Protein AF-A0A7S2I0F0-F1 (afdb_monomer_lite)

pLDDT: mean 83.79, std 13.02, range [41.62, 97.06]

Organism: NCBI:txid156173

Secondary structure (DSSP, 8-state):
--SSSPPP-TTS-TT-GGGHHHHHHT-S-EEEEEBTTGGG-HHHHHHHHHHHHTT--EEEEEEE-SSSPBP-HHHHHHHHHTHHHHHHHHSTTHHHHHHHTT---HHHHHHHHHHHSTTS-PEEEE-SS-HHHHHHHHHHHHHHHHHHHHHHHHH--

Radius of gyration: 16.03 Å; chains: 1; bounding box: 34×39×42 Å

Foldseek 3Di:
DPPPDDDDDPVVCPPCLVCLLVVLLPDLAAEDEQAQCQLLALSSLVSLVSCVVNVRHYAAAWEDDPVGDTHDLVSLLVCLQCVVPCNCVSPPCSQVVNVVVVNNPSNVSSVVCSVPPSPRDYQYQYPVDDPVSNVVSVVVVSVVSVVSSVVSVVVVD

Structure (mmCIF, N/CA/C/O backbone):
data_AF-A0A7S2I0F0-F1
#
_entry.id   AF-A0A7S2I0F0-F1
#
loop_
_atom_site.group_PDB
_atom_site.id
_atom_site.type_symbol
_atom_site.label_atom_id
_atom_site.label_alt_id
_atom_site.label_comp_id
_atom_site.label_asym_id
_atom_site.label_entity_id
_atom_site.label_seq_id
_atom_site.pdbx_PDB_ins_code
_atom_site.Cartn_x
_atom_site.Cartn_y
_atom_site.Cartn_z
_atom_site.occupancy
_atom_site.B_iso_or_equiv
_atom_site.auth_seq_id
_atom_site.auth_comp_id
_atom_site.auth_asym_id
_atom_site.auth_atom_id
_atom_site.pdbx_PDB_model_num
ATOM 1 N N . ASN A 1 1 ? -2.841 0.047 -28.662 1.00 41.62 1 ASN A N 1
ATOM 2 C CA . ASN A 1 1 ? -2.751 0.031 -27.187 1.00 41.62 1 ASN A CA 1
ATOM 3 C C . ASN A 1 1 ? -2.143 -1.303 -26.747 1.00 41.62 1 ASN A C 1
ATOM 5 O O . ASN A 1 1 ? -2.692 -2.330 -27.111 1.00 41.62 1 ASN A O 1
ATOM 9 N N . LYS A 1 2 ? -0.949 -1.330 -26.128 1.00 42.84 2 LYS A N 1
ATOM 10 C CA . LYS A 1 2 ? -0.108 -2.555 -25.975 1.00 42.84 2 LYS A CA 1
ATOM 11 C C . LYS A 1 2 ? -0.391 -3.405 -24.718 1.00 42.84 2 LYS A C 1
ATOM 13 O O . LYS A 1 2 ? 0.382 -4.303 -24.398 1.00 42.84 2 LYS A O 1
ATOM 18 N N . LEU A 1 3 ? -1.510 -3.157 -24.051 1.00 48.84 3 LEU A N 1
ATOM 19 C CA . LEU A 1 3 ? -2.160 -4.090 -23.137 1.00 48.84 3 LEU A CA 1
ATOM 20 C C . LEU A 1 3 ? -3.504 -4.403 -23.794 1.00 48.84 3 LEU A C 1
ATOM 22 O O . LEU A 1 3 ? -4.318 -3.509 -23.979 1.00 48.84 3 LEU A O 1
ATOM 26 N N . SER A 1 4 ? -3.725 -5.637 -24.232 1.00 54.81 4 SER A N 1
ATOM 27 C CA . SER A 1 4 ? -4.985 -6.076 -24.854 1.00 54.81 4 SER A CA 1
ATOM 28 C C . SER A 1 4 ? -6.121 -6.243 -23.827 1.00 54.81 4 SER A C 1
ATOM 30 O O . SER A 1 4 ? -7.006 -7.069 -24.020 1.00 54.81 4 SER A O 1
ATOM 32 N N . ARG A 1 5 ? -6.043 -5.531 -22.696 1.00 61.19 5 ARG A N 1
ATOM 33 C CA . ARG A 1 5 ? -6.896 -5.652 -21.508 1.00 61.19 5 ARG A CA 1
ATOM 34 C C . ARG A 1 5 ? -7.162 -4.267 -20.921 1.00 61.19 5 ARG A C 1
ATOM 36 O O . ARG A 1 5 ? -6.342 -3.365 -21.098 1.00 61.19 5 ARG A O 1
ATOM 43 N N . SER A 1 6 ? -8.299 -4.109 -20.249 1.00 69.94 6 SER A N 1
ATOM 44 C CA . SER A 1 6 ? -8.681 -2.870 -19.568 1.00 69.94 6 SER A CA 1
ATOM 45 C C . SER A 1 6 ? -7.728 -2.576 -18.412 1.00 69.94 6 SER A C 1
ATOM 47 O O . SER A 1 6 ? -7.486 -3.447 -17.578 1.00 69.94 6 SER A O 1
ATOM 49 N N . VAL A 1 7 ? -7.206 -1.354 -18.361 1.00 69.44 7 VAL A N 1
ATOM 50 C CA . VAL A 1 7 ? -6.485 -0.824 -17.200 1.00 69.44 7 VAL A CA 1
ATOM 51 C C . VAL A 1 7 ? -7.457 0.082 -16.462 1.00 69.44 7 VAL A C 1
ATOM 53 O O . VAL A 1 7 ? -8.052 0.957 -17.086 1.00 69.44 7 VAL A O 1
ATOM 56 N N . PHE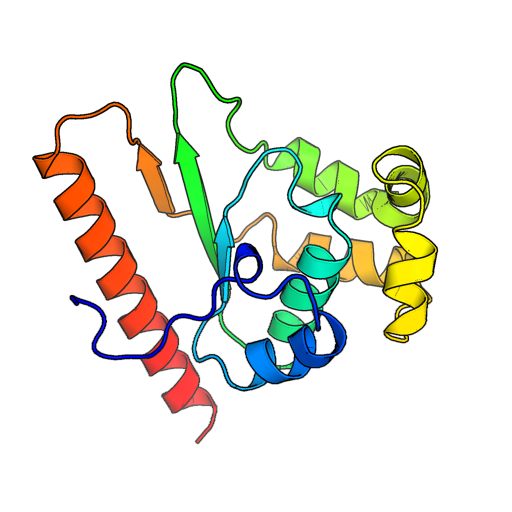 A 1 8 ? -7.629 -0.151 -15.166 1.00 67.50 8 PHE A N 1
ATOM 57 C CA . PHE A 1 8 ? -8.290 0.792 -14.274 1.00 67.50 8 PHE A CA 1
ATOM 58 C C . PHE A 1 8 ? -7.207 1.632 -13.596 1.00 67.50 8 PHE A C 1
ATOM 60 O O . PHE A 1 8 ? -6.241 1.072 -13.073 1.00 67.50 8 PHE A O 1
ATOM 67 N N . PHE A 1 9 ? -7.341 2.953 -13.657 1.00 65.62 9 PHE A N 1
ATOM 68 C CA . PHE A 1 9 ? -6.456 3.898 -12.989 1.00 65.62 9 PHE A CA 1
ATOM 69 C C . PHE A 1 9 ? -7.296 4.700 -11.994 1.00 65.62 9 PHE A C 1
ATOM 71 O O . PHE A 1 9 ? -8.262 5.349 -12.386 1.00 65.62 9 PHE A O 1
ATOM 78 N N . ASP A 1 10 ? -6.954 4.619 -10.708 1.00 61.94 10 ASP A N 1
ATOM 79 C CA . ASP A 1 10 ? -7.733 5.203 -9.604 1.00 61.94 10 ASP A CA 1
ATOM 80 C C . ASP A 1 10 ? -7.848 6.733 -9.689 1.00 61.94 10 ASP A C 1
ATOM 82 O O . ASP A 1 10 ? -8.774 7.316 -9.129 1.00 61.94 10 ASP A O 1
ATOM 86 N N . ALA A 1 11 ? -6.929 7.395 -10.399 1.00 55.72 11 ALA A N 1
ATOM 87 C CA . ALA A 1 11 ? -6.958 8.843 -10.582 1.00 55.72 11 ALA A CA 1
ATOM 88 C C . ALA A 1 11 ? -7.976 9.328 -11.632 1.00 55.72 11 ALA A C 1
ATOM 90 O O . ALA A 1 11 ? -8.264 10.523 -11.658 1.00 55.72 11 ALA A O 1
ATOM 91 N N . ASP A 1 12 ? -8.507 8.438 -12.480 1.00 46.50 12 ASP A N 1
ATOM 92 C CA . ASP A 1 12 ? -9.426 8.816 -13.563 1.00 46.50 12 ASP A CA 1
ATOM 93 C C . ASP A 1 12 ? -10.899 8.886 -13.105 1.00 46.50 12 ASP A C 1
ATOM 95 O O . ASP A 1 12 ? -11.715 9.489 -13.798 1.00 46.50 12 ASP A O 1
ATOM 99 N N . ASP A 1 13 ? -11.245 8.312 -11.943 1.00 51.28 13 ASP A N 1
ATOM 100 C CA . ASP A 1 13 ? -12.635 8.166 -11.470 1.00 51.28 13 ASP A CA 1
ATOM 101 C C . ASP A 1 13 ? -12.788 8.600 -9.995 1.00 51.28 13 ASP A C 1
ATOM 103 O O . ASP A 1 13 ? -13.183 7.843 -9.102 1.00 51.28 13 ASP A O 1
ATOM 107 N N . LEU A 1 14 ? -12.418 9.859 -9.725 1.00 52.88 14 LEU A N 1
ATOM 108 C CA . LEU A 1 14 ? -12.485 10.488 -8.395 1.00 52.88 14 LEU A CA 1
ATOM 109 C C . LEU A 1 14 ? -13.921 10.631 -7.853 1.00 52.88 14 LEU A C 1
ATOM 111 O O . LEU A 1 14 ? -14.096 10.871 -6.656 1.00 52.88 14 LEU A O 1
ATOM 115 N N . ASP A 1 15 ? -14.932 10.466 -8.709 1.00 46.03 15 ASP A N 1
ATOM 116 C CA . ASP A 1 15 ? -16.335 10.728 -8.386 1.00 46.03 15 ASP A CA 1
ATOM 117 C C . ASP A 1 15 ? -17.035 9.544 -7.696 1.00 46.03 15 ASP A C 1
ATOM 119 O O . ASP A 1 15 ? -18.003 9.754 -6.961 1.00 46.03 15 ASP A O 1
ATOM 123 N N . ASN A 1 16 ? -16.541 8.304 -7.853 1.00 60.22 16 ASN A N 1
ATOM 124 C CA . ASN A 1 16 ? -17.138 7.127 -7.208 1.00 60.22 16 ASN A CA 1
ATOM 125 C C . ASN A 1 16 ? -16.105 6.130 -6.656 1.00 60.22 16 ASN A C 1
ATOM 127 O O . ASN A 1 16 ? -16.112 4.931 -6.937 1.00 60.22 16 ASN A O 1
ATOM 131 N N . LEU A 1 17 ? -15.257 6.624 -5.752 1.00 66.62 17 LEU A N 1
ATOM 132 C CA . LEU A 1 17 ? -14.260 5.831 -5.018 1.00 66.62 17 LEU A CA 1
ATOM 133 C C . LEU A 1 17 ? -14.888 4.749 -4.103 1.00 66.62 17 LEU A C 1
ATOM 135 O O . LEU A 1 17 ? -14.168 3.965 -3.481 1.00 66.62 17 LEU A O 1
ATOM 139 N N . GLN A 1 18 ? -16.226 4.666 -4.031 1.00 70.12 18 GLN A N 1
ATOM 140 C CA . GLN A 1 18 ? -16.934 3.632 -3.275 1.00 70.12 18 GLN A CA 1
ATOM 141 C C . GLN A 1 18 ? -16.774 2.228 -3.875 1.00 70.12 18 GLN A C 1
ATOM 143 O O . GLN A 1 18 ? -16.751 1.240 -3.139 1.00 70.12 18 GLN A O 1
ATOM 148 N N . ASP A 1 19 ? -16.615 2.139 -5.197 1.00 80.31 19 ASP A N 1
ATOM 149 C CA . ASP A 1 19 ? -16.524 0.872 -5.928 1.00 80.31 19 ASP A CA 1
ATOM 150 C C . ASP A 1 19 ? -15.092 0.319 -6.029 1.00 80.31 19 ASP A C 1
ATOM 152 O O . ASP A 1 19 ? -14.880 -0.769 -6.572 1.00 80.31 19 ASP A O 1
ATOM 156 N N . ILE A 1 20 ? -14.097 1.003 -5.454 1.00 84.56 20 ILE A N 1
ATOM 157 C CA . ILE A 1 20 ? -12.687 0.584 -5.477 1.00 84.56 20 ILE A CA 1
ATOM 158 C C . ILE A 1 20 ? -12.494 -0.895 -5.098 1.00 84.56 20 ILE A C 1
ATOM 160 O O . ILE A 1 20 ? -11.854 -1.622 -5.863 1.00 84.56 20 ILE A O 1
ATOM 164 N N . PRO A 1 21 ? -13.080 -1.415 -3.997 1.00 89.31 21 PRO A N 1
ATOM 165 C CA . PRO A 1 21 ? -12.896 -2.819 -3.648 1.00 89.31 21 PRO A CA 1
ATOM 166 C C . PRO A 1 21 ? -13.417 -3.776 -4.725 1.00 89.31 21 PRO A C 1
ATOM 168 O O . PRO A 1 21 ? -12.836 -4.833 -4.961 1.00 89.31 21 PRO A O 1
ATOM 171 N N . LYS A 1 22 ? -14.508 -3.411 -5.407 1.00 88.69 22 LYS A N 1
ATOM 172 C CA . LYS A 1 22 ? -15.068 -4.199 -6.509 1.00 88.69 22 LYS A CA 1
ATOM 173 C C . LYS A 1 22 ? -14.115 -4.211 -7.705 1.00 88.69 22 LYS A C 1
ATOM 175 O O . LYS A 1 22 ? -13.906 -5.273 -8.286 1.00 88.69 22 LYS A O 1
ATOM 180 N N . HIS A 1 23 ? -13.519 -3.073 -8.057 1.00 88.19 23 HIS A N 1
ATOM 181 C CA . HIS A 1 23 ? -12.539 -2.999 -9.146 1.00 88.19 23 HIS A CA 1
ATOM 182 C C . HIS A 1 23 ? -11.286 -3.823 -8.851 1.00 88.19 23 HIS A C 1
ATOM 184 O O . HIS A 1 23 ? -10.856 -4.602 -9.703 1.00 88.19 23 HIS A O 1
ATOM 190 N N . VAL A 1 24 ? -10.755 -3.736 -7.629 1.00 91.00 24 VAL A N 1
ATOM 191 C CA . VAL A 1 24 ? -9.586 -4.526 -7.219 1.00 91.00 24 VAL A CA 1
ATOM 192 C C . VAL A 1 24 ? -9.886 -6.026 -7.257 1.00 91.00 24 VAL A C 1
ATOM 194 O O . VAL A 1 24 ? -9.112 -6.776 -7.840 1.00 91.00 24 VAL A O 1
ATOM 197 N N . ARG A 1 25 ? -11.034 -6.473 -6.729 1.00 91.25 25 ARG A N 1
ATOM 198 C CA . ARG A 1 25 ? -11.444 -7.896 -6.765 1.00 91.25 25 ARG A CA 1
ATOM 199 C C . ARG A 1 25 ? -11.554 -8.471 -8.174 1.00 91.25 25 ARG A C 1
ATOM 201 O O . ARG A 1 25 ? -11.332 -9.658 -8.367 1.00 91.25 25 ARG A O 1
ATOM 208 N N . ASN A 1 26 ? -11.940 -7.639 -9.136 1.00 88.94 26 ASN A N 1
ATOM 209 C CA . ASN A 1 26 ? -12.088 -8.038 -10.533 1.00 88.94 26 ASN A CA 1
ATOM 210 C C . ASN A 1 26 ? -10.789 -7.868 -11.339 1.00 88.94 26 ASN A C 1
ATOM 212 O O . ASN A 1 26 ? -10.781 -8.128 -12.543 1.00 88.94 26 ASN A O 1
ATOM 216 N N . SER A 1 27 ? -9.708 -7.407 -10.706 1.00 89.00 27 SER A N 1
ATOM 217 C CA . SER A 1 27 ? -8.414 -7.209 -11.352 1.00 89.00 27 SER A CA 1
ATOM 218 C C . SER A 1 27 ? -7.569 -8.472 -11.264 1.00 89.00 27 SER A C 1
ATOM 220 O O . SER A 1 27 ? -7.558 -9.163 -10.255 1.00 89.00 27 SER A O 1
ATOM 222 N N . GLU A 1 28 ? -6.804 -8.762 -12.314 1.00 88.75 28 GLU A N 1
ATOM 223 C CA . GLU A 1 28 ? -5.884 -9.907 -12.300 1.00 88.75 28 GLU A CA 1
ATOM 224 C C . GLU A 1 28 ? -4.624 -9.638 -11.465 1.00 88.75 28 GLU A C 1
ATOM 226 O O . GLU A 1 28 ? -3.959 -10.577 -11.035 1.00 88.75 28 GLU A O 1
ATOM 231 N N . VAL A 1 29 ? -4.268 -8.360 -11.304 1.00 90.31 29 VAL A N 1
ATOM 232 C CA . VAL A 1 29 ? -3.075 -7.856 -10.617 1.00 90.31 29 VAL A CA 1
ATOM 233 C C . VAL A 1 29 ? -3.358 -6.417 -10.170 1.00 90.31 29 VAL A C 1
ATOM 235 O O . VAL A 1 29 ? -3.940 -5.646 -10.933 1.00 90.31 29 VAL A O 1
ATOM 238 N N . LEU A 1 30 ? -2.878 -6.030 -8.987 1.00 92.00 30 LEU A N 1
ATOM 239 C CA . LEU A 1 30 ? -2.737 -4.637 -8.562 1.00 92.00 30 LEU A CA 1
ATOM 240 C C . LEU A 1 30 ? -1.295 -4.160 -8.808 1.00 92.00 30 LEU A C 1
ATOM 242 O O . LEU A 1 30 ? -0.343 -4.747 -8.294 1.00 92.00 30 LEU A O 1
ATOM 246 N N . VAL A 1 31 ? -1.107 -3.085 -9.575 1.00 90.88 31 VAL A N 1
ATOM 247 C CA . VAL A 1 31 ? 0.215 -2.456 -9.742 1.00 90.88 31 VAL A CA 1
ATOM 248 C C . VAL A 1 31 ? 0.343 -1.316 -8.738 1.00 90.88 31 VAL A C 1
ATOM 250 O O . VAL A 1 31 ? -0.349 -0.310 -8.851 1.00 90.88 31 VAL A O 1
ATOM 253 N N . LEU A 1 32 ? 1.234 -1.469 -7.760 1.00 90.62 32 LEU A N 1
ATOM 254 C CA . LEU A 1 32 ? 1.452 -0.486 -6.707 1.00 90.62 32 LEU A CA 1
ATOM 255 C C . LEU A 1 32 ? 2.618 0.431 -7.073 1.00 90.62 32 LEU A C 1
ATOM 257 O O . LEU A 1 32 ? 3.782 0.027 -7.008 1.00 90.62 32 LEU A O 1
ATOM 261 N N . LEU A 1 33 ? 2.308 1.684 -7.405 1.00 88.81 33 LEU A N 1
ATOM 262 C CA . LEU A 1 33 ? 3.322 2.723 -7.550 1.00 88.81 33 LEU A CA 1
ATOM 263 C C . LEU A 1 33 ? 3.848 3.111 -6.164 1.00 88.81 33 LEU A C 1
ATOM 265 O O . LEU A 1 33 ? 3.211 3.840 -5.402 1.00 88.81 33 LEU A O 1
ATOM 269 N N . GLN A 1 34 ? 5.033 2.609 -5.843 1.00 88.38 34 GLN A N 1
ATOM 270 C CA . GLN A 1 34 ? 5.746 2.893 -4.610 1.00 88.38 34 GLN A CA 1
ATOM 271 C C . GLN A 1 34 ? 6.329 4.300 -4.705 1.00 88.38 34 GLN A C 1
ATOM 273 O O . GLN A 1 34 ? 7.443 4.519 -5.176 1.00 88.38 34 GLN A O 1
ATOM 278 N N . THR A 1 35 ? 5.516 5.268 -4.297 1.00 87.25 35 THR A N 1
ATOM 279 C CA . THR A 1 35 ? 5.890 6.671 -4.112 1.00 87.25 35 THR A CA 1
ATOM 280 C C . THR A 1 35 ? 5.994 6.970 -2.622 1.00 87.25 35 THR A C 1
ATOM 282 O O . THR A 1 35 ? 5.396 6.267 -1.806 1.00 87.25 35 THR A O 1
ATOM 285 N N . LYS A 1 36 ? 6.723 8.028 -2.253 1.00 85.06 36 LYS A N 1
ATOM 286 C CA . LYS A 1 36 ? 6.992 8.393 -0.852 1.00 85.06 36 LYS A CA 1
ATOM 287 C C . LYS A 1 36 ? 5.750 8.375 0.057 1.00 85.06 36 LYS A C 1
ATOM 289 O O . LYS A 1 36 ? 5.831 7.901 1.182 1.00 85.06 36 LYS A O 1
ATOM 294 N N . ASN A 1 37 ? 4.603 8.846 -0.437 1.00 89.00 37 ASN A N 1
ATOM 295 C CA . ASN A 1 37 ? 3.399 9.056 0.376 1.00 89.00 37 ASN A CA 1
ATOM 296 C C . ASN A 1 37 ? 2.269 8.058 0.072 1.00 89.00 37 ASN A C 1
ATOM 298 O O . ASN A 1 37 ? 1.119 8.307 0.422 1.00 89.00 37 ASN A O 1
ATOM 302 N N . ILE A 1 38 ? 2.551 6.934 -0.595 1.00 90.44 38 ILE A N 1
ATOM 303 C CA . ILE A 1 38 ? 1.497 6.010 -1.045 1.00 90.44 38 ILE A CA 1
ATOM 304 C C . ILE A 1 38 ? 0.579 5.535 0.097 1.00 90.44 38 ILE A C 1
ATOM 306 O O . ILE A 1 38 ? -0.633 5.445 -0.081 1.00 90.44 38 ILE A O 1
ATOM 310 N N . PHE A 1 39 ? 1.131 5.310 1.292 1.00 94.00 39 PHE A N 1
ATOM 311 C CA . PHE A 1 39 ? 0.374 4.822 2.449 1.00 94.00 39 PHE A CA 1
ATOM 312 C C . PHE A 1 39 ? -0.373 5.903 3.227 1.00 94.00 39 PHE A C 1
ATOM 314 O O . PHE A 1 39 ? -1.152 5.567 4.111 1.00 94.00 39 PHE A O 1
ATOM 321 N N . THR A 1 40 ? -0.187 7.185 2.907 1.00 93.75 40 THR A N 1
ATOM 322 C CA . THR A 1 40 ? -0.986 8.250 3.530 1.00 93.75 40 THR A CA 1
ATOM 323 C C . THR A 1 40 ? -2.360 8.371 2.862 1.00 93.75 40 THR A C 1
ATOM 325 O O . THR A 1 40 ? -3.292 8.922 3.441 1.00 93.75 40 THR A O 1
ATOM 328 N N . ARG A 1 41 ? -2.524 7.828 1.644 1.00 92.06 41 ARG A N 1
ATOM 329 C CA . ARG A 1 41 ? -3.783 7.868 0.891 1.00 92.06 41 ARG A CA 1
ATOM 330 C C . ARG A 1 41 ? -4.730 6.755 1.375 1.00 92.06 41 ARG A C 1
ATOM 332 O O . ARG A 1 41 ? -4.426 5.578 1.170 1.00 92.06 41 ARG A O 1
ATOM 339 N N . PRO A 1 42 ? -5.914 7.078 1.935 1.00 92.50 42 PRO A N 1
ATOM 340 C CA . PRO A 1 42 ? -6.833 6.071 2.479 1.00 92.50 42 PRO A CA 1
ATOM 341 C C . PRO A 1 42 ? -7.350 5.094 1.416 1.00 92.50 42 PRO A C 1
ATOM 343 O O . PRO A 1 42 ? -7.497 3.905 1.689 1.00 92.50 42 PRO A O 1
ATOM 346 N N . TYR A 1 43 ? -7.576 5.561 0.188 1.00 91.19 43 TYR A N 1
ATOM 347 C CA . TYR A 1 43 ? -8.018 4.688 -0.900 1.00 91.19 43 TYR A CA 1
ATOM 348 C C . TYR A 1 43 ? -6.925 3.715 -1.352 1.00 91.19 43 TYR A C 1
ATOM 350 O O . TYR A 1 43 ? -7.228 2.547 -1.561 1.00 91.19 43 TYR A O 1
ATOM 358 N N . CYS A 1 44 ? -5.652 4.120 -1.360 1.00 92.19 44 CYS A N 1
ATOM 359 C CA . CYS A 1 44 ? -4.555 3.188 -1.636 1.00 92.19 44 CYS A CA 1
ATOM 360 C C . CYS A 1 44 ? -4.439 2.114 -0.549 1.00 92.19 44 CYS A C 1
ATOM 362 O O . CYS A 1 44 ? -4.251 0.939 -0.852 1.00 92.19 44 CYS A O 1
ATOM 364 N N . LEU A 1 45 ? -4.612 2.479 0.727 1.00 94.38 45 LEU A N 1
ATOM 365 C CA . LEU A 1 45 ? -4.674 1.496 1.816 1.00 94.38 45 LEU A CA 1
ATOM 366 C C . LEU A 1 45 ? -5.831 0.501 1.615 1.00 94.38 45 LEU A C 1
ATOM 368 O O . LEU A 1 45 ? -5.652 -0.699 1.826 1.00 94.38 45 LEU A O 1
ATOM 372 N N . LEU A 1 46 ? -6.999 0.987 1.179 1.00 93.88 46 LEU A N 1
ATOM 373 C CA . LEU A 1 46 ? -8.166 0.162 0.863 1.00 93.88 46 LEU A CA 1
ATOM 374 C C . LEU A 1 46 ? -7.903 -0.790 -0.315 1.00 93.88 46 LEU A C 1
ATOM 376 O O . LEU A 1 46 ? -8.251 -1.968 -0.226 1.00 93.88 46 LEU A O 1
ATOM 380 N N . GLU A 1 47 ? -7.276 -0.312 -1.390 1.00 93.31 47 GLU A N 1
ATOM 381 C CA . GLU A 1 47 ? -6.914 -1.120 -2.562 1.00 93.31 47 GLU A CA 1
ATOM 382 C C . GLU A 1 47 ? -5.968 -2.251 -2.185 1.00 93.31 47 GLU A C 1
ATOM 384 O O . GLU A 1 47 ? -6.227 -3.416 -2.482 1.00 93.31 47 GLU A O 1
ATOM 389 N N . ILE A 1 48 ? -4.900 -1.911 -1.467 1.00 95.00 48 ILE A N 1
ATOM 390 C CA . ILE A 1 48 ? -3.878 -2.861 -1.040 1.00 95.00 48 ILE A CA 1
ATOM 391 C C . ILE A 1 48 ? -4.483 -3.892 -0.089 1.00 95.00 48 ILE A C 1
ATOM 393 O O . ILE A 1 48 ? -4.279 -5.091 -0.275 1.00 95.00 48 ILE A O 1
ATOM 397 N N . LYS A 1 49 ? -5.277 -3.454 0.898 1.00 95.50 49 LYS A N 1
ATOM 398 C CA . LYS A 1 49 ? -5.991 -4.369 1.796 1.00 95.50 49 LYS A CA 1
ATOM 399 C C . LYS A 1 49 ? -6.892 -5.315 1.007 1.00 95.50 49 LYS A C 1
ATOM 401 O O . LYS A 1 49 ? -6.871 -6.513 1.264 1.00 95.50 49 LYS A O 1
ATOM 406 N N . THR A 1 50 ? -7.656 -4.788 0.049 1.00 94.94 50 THR A N 1
ATOM 407 C CA . THR A 1 50 ? -8.562 -5.591 -0.781 1.00 94.94 50 THR A CA 1
ATOM 408 C C . THR A 1 50 ? -7.788 -6.606 -1.614 1.00 94.94 50 THR A C 1
ATOM 410 O O . THR A 1 50 ? -8.191 -7.762 -1.681 1.00 94.94 50 THR A O 1
ATOM 413 N N . ALA A 1 51 ? -6.661 -6.211 -2.206 1.00 94.44 51 ALA A N 1
ATOM 414 C CA . ALA A 1 51 ? -5.818 -7.123 -2.963 1.00 94.44 51 ALA A CA 1
ATOM 415 C C . ALA A 1 51 ? -5.289 -8.262 -2.080 1.00 94.44 51 ALA A C 1
ATOM 417 O O . ALA A 1 51 ? -5.392 -9.421 -2.467 1.00 94.44 51 ALA A O 1
ATOM 418 N N . ILE A 1 52 ? -4.821 -7.953 -0.865 1.00 94.31 52 ILE A N 1
ATOM 419 C CA . ILE A 1 52 ? -4.372 -8.969 0.098 1.00 94.31 52 ILE A CA 1
ATOM 420 C C . ILE A 1 52 ? -5.532 -9.882 0.526 1.00 94.31 52 ILE A C 1
ATOM 422 O O . ILE A 1 52 ? -5.360 -11.092 0.591 1.00 94.31 52 ILE A O 1
ATOM 426 N N . ASP A 1 53 ? -6.708 -9.326 0.832 1.00 94.06 53 ASP A N 1
ATOM 427 C CA . ASP A 1 53 ? -7.882 -10.094 1.283 1.00 94.06 53 ASP A CA 1
ATOM 428 C C . ASP A 1 53 ? -8.419 -11.066 0.221 1.00 94.06 53 ASP A C 1
ATOM 430 O O . ASP A 1 53 ? -9.075 -12.045 0.568 1.00 94.06 53 ASP A O 1
ATOM 434 N N . HIS A 1 54 ? -8.183 -10.770 -1.057 1.00 93.88 54 HIS A N 1
ATOM 435 C CA . HIS A 1 54 ? -8.702 -11.525 -2.198 1.00 93.88 54 HIS A CA 1
ATOM 436 C C . HIS A 1 54 ? -7.601 -12.207 -3.020 1.00 93.88 54 HIS A C 1
ATOM 438 O O . HIS A 1 54 ? -7.845 -12.602 -4.159 1.00 93.88 54 HIS A O 1
ATOM 444 N N . ASP A 1 55 ? -6.394 -12.331 -2.462 1.00 92.69 55 ASP A N 1
ATOM 445 C CA . ASP A 1 55 ? -5.239 -12.973 -3.098 1.00 92.69 55 ASP A CA 1
ATOM 446 C C . ASP A 1 55 ? -4.882 -12.406 -4.487 1.00 92.69 55 ASP A C 1
ATOM 448 O O . ASP A 1 55 ? -4.308 -13.101 -5.336 1.00 92.69 55 ASP A O 1
ATOM 452 N N . ILE A 1 56 ? -5.195 -11.128 -4.725 1.00 93.31 56 ILE A N 1
ATOM 453 C CA . ILE A 1 56 ? -4.836 -10.423 -5.954 1.00 93.31 56 ILE A CA 1
ATOM 454 C C . ILE A 1 56 ? -3.336 -10.101 -5.898 1.00 93.31 56 ILE A C 1
ATOM 456 O O . ILE A 1 56 ? -2.892 -9.412 -4.974 1.00 93.31 56 ILE A O 1
ATOM 460 N N . PRO A 1 57 ? -2.527 -10.564 -6.869 1.00 91.88 57 PRO A N 1
ATOM 461 C CA . PRO A 1 57 ? -1.096 -10.295 -6.893 1.00 91.88 57 PRO A CA 1
ATOM 462 C C . PRO A 1 57 ? -0.803 -8.797 -6.913 1.00 91.88 57 PRO A C 1
ATOM 464 O O . PRO A 1 57 ? -1.353 -8.065 -7.736 1.00 91.88 57 PRO A O 1
ATOM 467 N N . ILE A 1 58 ? 0.119 -8.357 -6.058 1.00 93.25 58 ILE A N 1
ATOM 468 C CA . ILE A 1 58 ? 0.589 -6.972 -6.022 1.00 93.25 58 ILE A CA 1
ATOM 469 C C . ILE A 1 58 ? 1.978 -6.907 -6.661 1.00 93.25 58 ILE A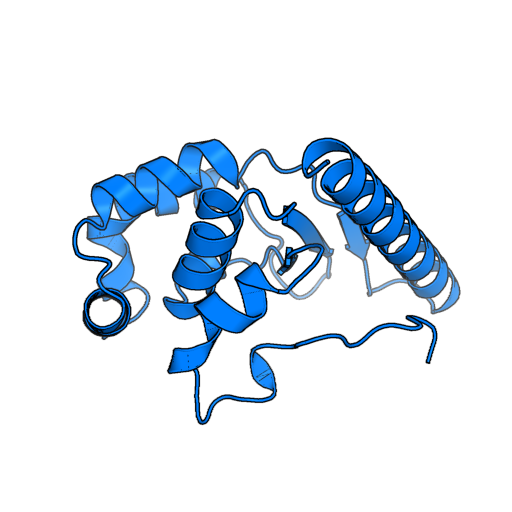 C 1
ATOM 471 O O . ILE A 1 58 ? 2.902 -7.599 -6.234 1.00 93.25 58 ILE A O 1
ATOM 475 N N . ILE A 1 59 ? 2.135 -6.071 -7.687 1.00 91.06 59 ILE A N 1
ATOM 476 C CA . ILE A 1 59 ? 3.432 -5.775 -8.308 1.00 91.06 59 ILE A CA 1
ATOM 477 C C . ILE A 1 59 ? 3.874 -4.388 -7.852 1.00 91.06 59 ILE A C 1
ATOM 479 O O . ILE A 1 59 ? 3.261 -3.390 -8.224 1.00 91.06 59 ILE A O 1
ATOM 483 N N . GLY A 1 60 ? 4.951 -4.329 -7.070 1.00 91.38 60 GLY A N 1
ATOM 484 C CA . GLY A 1 60 ? 5.588 -3.076 -6.678 1.00 91.38 60 GLY A CA 1
ATOM 485 C C . GLY A 1 60 ? 6.358 -2.462 -7.844 1.00 91.38 60 GLY A C 1
ATOM 486 O O . GLY A 1 60 ? 7.125 -3.147 -8.527 1.00 91.38 60 GLY A O 1
ATOM 487 N N . VAL A 1 61 ? 6.163 -1.167 -8.072 1.00 88.56 61 VAL A N 1
ATOM 488 C CA . VAL A 1 61 ? 6.904 -0.387 -9.064 1.00 88.56 61 VAL A CA 1
ATOM 489 C C . VAL A 1 61 ? 7.454 0.860 -8.390 1.00 88.56 61 VAL A C 1
ATOM 491 O O . VAL A 1 61 ? 6.696 1.722 -7.951 1.00 88.56 61 VAL A O 1
ATOM 494 N N . GLN A 1 62 ? 8.777 0.967 -8.335 1.00 87.44 62 GLN A N 1
ATOM 495 C CA . GLN A 1 62 ? 9.471 2.140 -7.823 1.00 87.44 62 GLN A CA 1
ATOM 496 C C . GLN A 1 62 ? 9.822 3.063 -8.989 1.00 87.44 62 GLN A C 1
ATOM 498 O O . GLN A 1 62 ? 10.520 2.658 -9.920 1.00 87.44 62 GLN A O 1
ATOM 503 N N . LEU A 1 63 ? 9.357 4.308 -8.925 1.00 79.88 63 LEU A N 1
ATOM 504 C CA . LEU A 1 63 ? 9.761 5.347 -9.867 1.00 79.88 63 LEU A CA 1
ATOM 505 C C . LEU A 1 63 ? 11.068 5.979 -9.382 1.00 79.88 63 LEU A C 1
ATOM 507 O O . LEU A 1 63 ? 11.168 6.382 -8.223 1.00 79.88 63 LEU A O 1
ATOM 511 N N . ILE A 1 64 ? 12.062 6.049 -10.263 1.00 79.12 64 ILE A N 1
ATOM 512 C CA . ILE A 1 64 ? 13.359 6.670 -9.997 1.00 79.12 64 ILE A CA 1
ATOM 513 C C . ILE A 1 64 ? 13.479 7.915 -10.867 1.00 79.12 64 ILE A C 1
ATOM 515 O O . ILE A 1 64 ? 13.282 7.860 -12.082 1.00 79.12 64 ILE A O 1
ATOM 519 N N . SER A 1 65 ? 13.789 9.034 -10.223 1.00 75.88 65 SER A N 1
ATOM 520 C CA . SER A 1 65 ? 14.096 10.302 -10.870 1.00 75.88 65 SER A CA 1
ATOM 521 C C . SER A 1 65 ? 15.088 11.096 -10.040 1.00 75.88 65 SER A C 1
ATOM 523 O O . SER A 1 65 ? 15.155 10.931 -8.824 1.00 75.88 65 SER A O 1
ATOM 525 N N . ALA A 1 66 ? 15.845 11.964 -10.710 1.00 73.75 66 ALA A N 1
ATOM 526 C CA . ALA A 1 66 ? 16.737 12.912 -10.057 1.00 73.75 66 ALA A CA 1
ATOM 527 C C . ALA A 1 66 ? 15.977 13.918 -9.169 1.00 73.75 66 ALA A C 1
ATOM 529 O O . ALA A 1 66 ? 16.516 14.363 -8.159 1.00 73.75 66 ALA A O 1
ATOM 530 N N . ASP A 1 67 ? 14.723 14.232 -9.514 1.00 77.19 67 ASP A N 1
ATOM 531 C CA . ASP A 1 67 ? 13.955 15.327 -8.905 1.00 77.19 67 ASP A CA 1
ATOM 532 C C . ASP A 1 67 ? 12.899 14.855 -7.892 1.00 77.19 67 ASP A C 1
ATOM 534 O O . ASP A 1 67 ? 12.304 15.667 -7.183 1.00 77.19 67 ASP A O 1
ATOM 538 N N . VAL A 1 68 ? 12.632 13.546 -7.820 1.00 71.31 68 VAL A N 1
ATOM 539 C CA . VAL A 1 68 ? 11.595 12.979 -6.946 1.00 71.31 68 VAL A CA 1
ATOM 540 C C . VAL A 1 68 ? 12.234 11.992 -5.973 1.00 71.31 68 VAL A C 1
ATOM 542 O O . VAL A 1 68 ? 12.850 11.024 -6.420 1.00 71.31 68 VAL A O 1
ATOM 545 N N . PRO A 1 69 ? 12.069 12.182 -4.648 1.00 78.75 69 PRO A N 1
ATOM 546 C CA . PRO A 1 69 ? 12.571 11.235 -3.665 1.00 78.75 69 PRO A CA 1
ATOM 547 C C . PRO A 1 69 ? 12.031 9.830 -3.931 1.00 78.75 69 PRO A C 1
ATOM 549 O O . PRO A 1 69 ? 10.816 9.625 -4.026 1.00 78.75 69 PRO A O 1
ATOM 552 N N . ALA A 1 70 ? 12.945 8.867 -4.032 1.00 81.31 70 ALA A N 1
ATOM 553 C CA . ALA A 1 70 ? 12.592 7.468 -4.189 1.00 81.31 70 ALA A CA 1
ATOM 554 C C . ALA A 1 70 ? 11.804 6.966 -2.969 1.00 81.31 70 ALA A C 1
ATOM 556 O O . ALA A 1 70 ? 11.933 7.481 -1.858 1.00 81.31 70 ALA A O 1
ATOM 557 N N . TYR A 1 71 ? 10.995 5.931 -3.182 1.00 87.25 71 TYR A N 1
ATOM 558 C CA . TYR A 1 71 ? 10.358 5.210 -2.086 1.00 87.25 71 TYR A CA 1
ATOM 559 C C . TYR A 1 71 ? 11.391 4.618 -1.131 1.00 87.25 71 TYR A C 1
ATOM 561 O O . TYR A 1 71 ? 12.327 3.947 -1.571 1.00 87.25 71 TYR A O 1
ATOM 569 N N . ASP A 1 72 ? 11.180 4.849 0.158 1.00 89.62 72 ASP A N 1
ATOM 570 C CA . ASP A 1 72 ? 12.007 4.328 1.235 1.00 89.62 72 ASP A CA 1
ATOM 571 C C . ASP A 1 72 ? 11.255 3.190 1.934 1.00 89.62 72 ASP A C 1
ATOM 573 O O . ASP A 1 72 ? 10.176 3.383 2.499 1.00 89.62 72 ASP A O 1
ATOM 577 N N . PHE A 1 73 ? 11.827 1.989 1.851 1.00 89.00 73 PHE A N 1
ATOM 578 C CA . PHE A 1 73 ? 11.237 0.762 2.378 1.00 89.00 73 PHE A CA 1
ATOM 579 C C . PHE A 1 73 ? 11.176 0.742 3.907 1.00 89.00 73 PHE A C 1
ATOM 581 O O . PHE A 1 73 ? 10.208 0.227 4.467 1.00 89.00 73 PHE A O 1
ATOM 588 N N . GLU A 1 74 ? 12.170 1.312 4.585 1.00 91.00 74 GLU A N 1
ATOM 589 C CA . GLU A 1 74 ? 12.218 1.338 6.047 1.00 91.00 74 GLU A CA 1
ATOM 590 C C . GLU A 1 74 ? 11.254 2.394 6.585 1.00 91.00 74 GLU A C 1
ATOM 592 O O . GLU A 1 74 ? 10.436 2.098 7.456 1.00 91.00 74 GLU A O 1
ATOM 597 N N . GLN A 1 75 ? 11.227 3.582 5.971 1.00 91.75 75 GLN A N 1
ATOM 598 C CA . GLN A 1 75 ? 10.219 4.598 6.287 1.00 91.75 75 GLN A CA 1
ATOM 599 C C . GLN A 1 75 ? 8.796 4.069 6.063 1.00 91.75 75 GLN A C 1
ATOM 601 O O . GLN A 1 75 ? 7.908 4.304 6.882 1.00 91.75 75 GLN A O 1
ATOM 606 N N . ALA A 1 76 ? 8.571 3.326 4.977 1.00 93.00 76 ALA A N 1
ATOM 607 C CA . ALA A 1 76 ? 7.308 2.651 4.711 1.00 93.00 76 ALA A CA 1
ATOM 608 C C . ALA A 1 76 ? 6.933 1.637 5.806 1.00 93.00 76 ALA A C 1
ATOM 610 O O . ALA A 1 76 ? 5.789 1.632 6.269 1.00 93.00 76 ALA A O 1
ATOM 611 N N . LYS A 1 77 ? 7.881 0.788 6.226 1.00 92.56 77 LYS A N 1
ATOM 612 C CA . LYS A 1 77 ? 7.685 -0.192 7.307 1.00 92.56 77 LYS A CA 1
ATOM 613 C C . LYS A 1 77 ? 7.298 0.489 8.611 1.00 92.56 77 LYS A C 1
ATOM 615 O O . LYS A 1 77 ? 6.328 0.060 9.240 1.00 92.56 77 LYS A O 1
ATOM 620 N N . ASP A 1 78 ? 8.018 1.541 8.987 1.00 94.56 78 ASP A N 1
ATOM 621 C CA . ASP A 1 78 ? 7.763 2.298 10.210 1.00 94.56 78 ASP A CA 1
ATOM 622 C C . ASP A 1 78 ? 6.420 3.026 10.178 1.00 94.56 78 ASP A C 1
ATOM 624 O O . ASP A 1 78 ? 5.664 2.961 11.153 1.00 94.56 78 ASP A O 1
ATOM 628 N N . PHE A 1 79 ? 6.081 3.649 9.046 1.00 95.56 79 PHE A N 1
ATOM 629 C CA . PHE A 1 79 ? 4.785 4.298 8.865 1.00 95.56 79 PHE A CA 1
ATOM 630 C C . PHE A 1 79 ? 3.637 3.295 9.027 1.00 95.56 79 PHE A C 1
ATOM 632 O O . PHE A 1 79 ? 2.706 3.540 9.787 1.00 95.56 79 PHE A O 1
ATOM 639 N N . LEU A 1 80 ? 3.714 2.127 8.378 1.00 96.12 80 LEU A 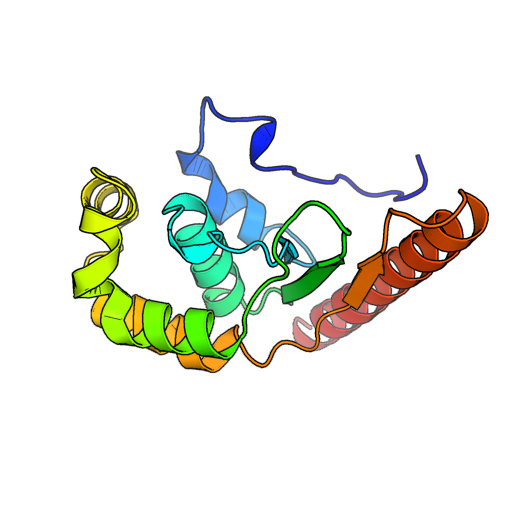N 1
ATOM 640 C CA . LEU A 1 80 ? 2.680 1.090 8.486 1.00 96.12 80 LEU A CA 1
ATOM 641 C C . LEU A 1 80 ? 2.583 0.483 9.894 1.00 96.12 80 LEU A C 1
ATOM 643 O O . LEU A 1 80 ? 1.484 0.162 10.342 1.00 96.12 80 LEU A O 1
ATOM 647 N N . ARG A 1 81 ? 3.705 0.356 10.614 1.00 96.19 81 ARG A N 1
ATOM 648 C CA . ARG A 1 81 ? 3.736 -0.129 12.006 1.00 96.19 81 ARG A CA 1
ATOM 649 C C . ARG A 1 81 ? 3.025 0.817 12.980 1.00 96.19 81 ARG A C 1
ATOM 651 O O . ARG A 1 81 ? 2.548 0.365 14.015 1.00 96.19 81 ARG A O 1
ATOM 658 N N . THR A 1 82 ? 2.974 2.105 12.651 1.00 96.62 82 THR A N 1
ATOM 659 C CA . THR A 1 82 ? 2.388 3.177 13.476 1.00 96.62 82 THR A CA 1
ATOM 660 C C . THR A 1 82 ? 1.245 3.893 12.745 1.00 96.62 82 THR A C 1
ATOM 662 O O . THR A 1 82 ? 0.983 5.078 12.956 1.00 96.62 82 THR A O 1
ATOM 665 N N . LEU A 1 83 ? 0.558 3.172 11.851 1.00 97.06 83 LEU A N 1
ATOM 666 C CA . LEU A 1 83 ? -0.459 3.731 10.959 1.00 97.06 83 LEU A CA 1
ATOM 667 C C . LEU A 1 83 ? -1.604 4.405 11.726 1.00 97.06 83 LEU A C 1
ATOM 669 O O . LEU A 1 83 ? -2.089 5.455 11.314 1.00 97.06 83 LEU A O 1
ATOM 673 N N . ASP A 1 84 ? -2.031 3.807 12.835 1.00 97.00 84 ASP A N 1
ATOM 674 C CA . ASP A 1 84 ? -3.097 4.304 13.705 1.00 97.00 84 ASP A CA 1
ATOM 675 C C . ASP A 1 84 ? -2.770 5.653 14.357 1.00 97.00 84 ASP A C 1
ATOM 677 O O . ASP A 1 84 ? -3.679 6.437 14.625 1.00 97.00 84 ASP A O 1
ATOM 681 N N . GLU A 1 85 ? -1.486 5.947 14.549 1.00 96.44 85 GLU A N 1
ATOM 682 C CA . GLU A 1 85 ? -1.004 7.202 15.127 1.00 96.44 85 GLU A CA 1
ATOM 683 C C . GLU A 1 85 ? -0.729 8.258 14.045 1.00 96.44 85 GLU A C 1
ATOM 685 O O . GLU A 1 85 ? -1.026 9.440 14.229 1.00 96.44 85 GLU A O 1
ATOM 690 N N . GLN A 1 86 ? -0.171 7.846 12.901 1.00 96.38 86 GLN A N 1
ATOM 691 C CA . GLN A 1 86 ? 0.343 8.777 11.893 1.00 96.38 86 GLN A CA 1
ATOM 692 C C . GLN A 1 86 ? -0.656 9.143 10.791 1.00 96.38 86 GLN A C 1
ATOM 694 O O . GLN A 1 86 ? -0.532 10.218 10.200 1.00 96.38 86 GLN A O 1
ATOM 699 N N . LEU A 1 87 ? -1.636 8.288 10.481 1.00 96.50 87 LEU A N 1
ATOM 700 C CA . LEU A 1 87 ? -2.462 8.455 9.281 1.00 96.50 87 LEU A CA 1
ATOM 701 C C . LEU A 1 87 ? -3.279 9.753 9.286 1.00 96.50 87 LEU A C 1
ATOM 703 O O . LEU A 1 87 ? -3.284 10.471 8.290 1.00 96.50 87 LEU A O 1
ATOM 707 N N . GLU A 1 88 ? -3.942 10.076 10.397 1.00 96.38 88 GLU A N 1
ATOM 708 C CA . GLU A 1 88 ? -4.773 11.286 10.493 1.00 96.38 88 GLU A CA 1
ATOM 709 C C . GLU A 1 88 ? -3.926 12.568 10.487 1.00 96.38 88 GLU A C 1
ATOM 711 O O . GLU A 1 88 ? -4.348 13.591 9.952 1.00 96.38 88 GLU A O 1
ATOM 716 N N . VAL A 1 89 ? -2.705 12.500 11.031 1.00 96.31 89 VAL A N 1
ATOM 717 C CA . VAL A 1 89 ? -1.735 13.604 10.997 1.00 96.31 89 VAL A CA 1
ATOM 718 C C . VAL A 1 89 ? -1.232 13.828 9.570 1.00 96.31 89 VAL A C 1
ATOM 720 O O . VAL A 1 89 ? -1.153 14.965 9.110 1.00 96.31 89 VAL A O 1
ATOM 723 N N . ALA A 1 90 ? -0.913 12.747 8.854 1.00 94.44 90 ALA A N 1
ATOM 724 C CA . ALA A 1 90 ? -0.414 12.805 7.485 1.00 94.44 90 ALA A CA 1
ATOM 725 C C . ALA A 1 90 ? -1.508 13.169 6.469 1.00 94.44 90 ALA A C 1
ATOM 727 O O . ALA A 1 90 ? -1.225 13.767 5.431 1.00 94.44 90 ALA A O 1
ATOM 728 N N . THR A 1 91 ? -2.757 12.773 6.714 1.00 94.75 91 THR A N 1
ATOM 729 C CA . THR A 1 91 ? -3.895 13.035 5.828 1.00 94.75 91 THR A CA 1
ATOM 730 C C . THR A 1 91 ? -5.177 13.182 6.657 1.00 94.75 91 THR A C 1
ATOM 732 O O . THR A 1 91 ? -5.848 12.189 6.951 1.00 94.75 91 THR A O 1
ATOM 735 N N . PRO A 1 92 ? -5.555 14.423 7.020 1.00 96.19 92 PRO A N 1
ATOM 736 C CA . PRO A 1 92 ? -6.787 14.687 7.758 1.00 96.19 92 PRO A CA 1
ATOM 737 C C . PRO A 1 92 ? -8.024 14.135 7.038 1.00 96.19 92 PRO A C 1
ATOM 739 O O . PRO A 1 92 ? -8.192 14.313 5.831 1.00 96.19 92 PRO A O 1
ATOM 742 N N . GLY A 1 93 ? -8.902 13.453 7.772 1.00 93.19 93 GLY A N 1
ATOM 743 C CA . GLY A 1 93 ? -10.092 12.790 7.238 1.00 93.19 93 GLY A CA 1
ATOM 744 C C . GLY A 1 93 ? -9.849 11.387 6.669 1.00 93.19 93 GLY A C 1
ATOM 745 O O . GLY A 1 93 ? -10.814 10.713 6.282 1.00 93.19 93 GLY A O 1
ATOM 746 N N . ALA A 1 94 ? -8.605 10.896 6.638 1.00 93.50 94 ALA A N 1
ATOM 747 C CA . ALA A 1 94 ? -8.299 9.546 6.167 1.00 93.50 94 ALA A CA 1
ATOM 748 C C . ALA A 1 94 ? -8.955 8.468 7.040 1.00 93.50 94 ALA A C 1
ATOM 750 O O . ALA A 1 94 ? -9.542 7.523 6.505 1.00 93.50 94 ALA A O 1
ATOM 751 N N . THR A 1 95 ? -8.962 8.640 8.365 1.00 94.44 95 THR A N 1
ATOM 752 C CA . THR A 1 95 ? -9.605 7.688 9.285 1.00 94.44 95 THR A CA 1
ATOM 753 C C . THR A 1 95 ? -11.107 7.602 9.036 1.00 94.44 95 THR A C 1
ATOM 755 O O . THR A 1 95 ? -11.679 6.513 9.006 1.00 94.44 95 THR A O 1
ATOM 758 N N . LEU A 1 96 ? -11.766 8.747 8.828 1.00 93.50 96 LEU A N 1
ATOM 759 C CA . LEU A 1 96 ? -13.193 8.784 8.509 1.00 93.50 96 LEU A CA 1
ATOM 760 C C . LEU A 1 96 ? -13.478 8.102 7.165 1.00 93.50 96 LEU A C 1
ATOM 762 O O . LEU A 1 96 ? -14.457 7.368 7.044 1.00 93.50 96 LEU A O 1
ATOM 766 N N . THR A 1 97 ? -12.615 8.319 6.173 1.00 91.75 97 THR A N 1
ATOM 767 C CA . THR A 1 97 ? -12.718 7.687 4.852 1.00 91.75 97 THR A CA 1
ATOM 768 C C . THR A 1 97 ? -12.627 6.166 4.965 1.00 91.75 97 THR A C 1
ATOM 770 O O . THR A 1 97 ? -13.507 5.466 4.476 1.00 91.75 97 THR A O 1
ATOM 773 N N . LEU A 1 98 ? -11.637 5.643 5.692 1.00 92.94 98 LEU A N 1
ATOM 774 C CA . LEU A 1 98 ? -11.489 4.204 5.930 1.00 92.94 98 LEU A CA 1
ATOM 775 C C . LEU A 1 98 ? -12.674 3.610 6.709 1.00 92.94 98 LEU A C 1
ATOM 777 O O . LEU A 1 98 ? -13.171 2.538 6.356 1.00 92.94 98 LEU A O 1
ATOM 781 N N . LYS A 1 99 ? -13.202 4.332 7.705 1.00 93.81 99 LYS A N 1
ATOM 782 C CA . LYS A 1 99 ? -14.387 3.902 8.466 1.00 93.81 99 LYS A CA 1
ATOM 783 C C . LYS A 1 99 ? -15.630 3.737 7.591 1.00 93.81 99 LYS A C 1
ATOM 785 O O . LYS A 1 99 ? -16.368 2.778 7.798 1.00 93.81 99 LYS A O 1
ATOM 790 N N . LYS A 1 100 ? -15.841 4.600 6.586 1.00 91.81 100 LYS A N 1
ATOM 791 C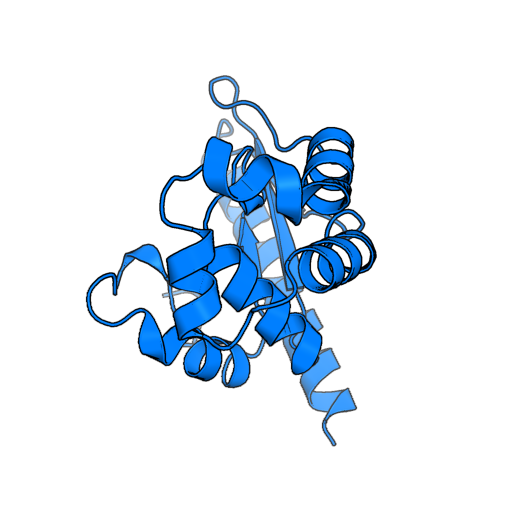 CA . LYS A 1 100 ? -16.938 4.442 5.602 1.00 91.81 100 LYS A CA 1
ATOM 792 C C . LYS A 1 100 ? -16.847 3.119 4.829 1.00 91.81 100 LYS A C 1
ATOM 794 O O . LYS A 1 100 ? -17.865 2.605 4.385 1.00 91.81 100 LYS A O 1
ATOM 799 N N . HIS A 1 101 ? -15.648 2.545 4.738 1.00 90.12 101 HIS A N 1
ATOM 800 C CA . HIS A 1 101 ? -15.366 1.254 4.113 1.00 90.12 101 HIS A CA 1
ATOM 801 C C . HIS A 1 101 ? -15.239 0.094 5.113 1.00 90.12 101 HIS A C 1
ATOM 803 O O . HIS A 1 101 ? -14.676 -0.948 4.782 1.00 90.12 101 HIS A O 1
ATOM 809 N N . ASN A 1 102 ? -15.775 0.247 6.330 1.00 92.69 102 ASN A N 1
ATOM 810 C CA . ASN A 1 102 ? -15.728 -0.755 7.403 1.00 92.69 102 ASN A CA 1
ATOM 811 C C . ASN A 1 102 ? -14.306 -1.124 7.863 1.00 92.69 102 ASN A C 1
ATOM 813 O O . ASN A 1 102 ? -14.082 -2.199 8.419 1.00 92.69 102 ASN A O 1
ATOM 817 N N . ILE A 1 103 ? -13.338 -0.230 7.662 1.00 94.06 103 ILE A N 1
ATOM 818 C CA . ILE A 1 103 ? -11.991 -0.355 8.217 1.00 94.06 103 ILE A CA 1
ATOM 819 C C . ILE A 1 103 ? -11.939 0.498 9.484 1.00 94.06 103 ILE A C 1
ATOM 821 O O . ILE A 1 103 ? -11.782 1.717 9.432 1.00 94.06 103 ILE A O 1
ATOM 825 N N . THR A 1 104 ? -12.122 -0.151 10.632 1.00 93.62 104 THR A N 1
ATOM 826 C CA . THR A 1 104 ? -12.188 0.510 11.946 1.00 93.62 104 THR A CA 1
ATOM 827 C C . THR A 1 104 ? -10.940 0.288 12.797 1.00 93.62 104 THR A C 1
ATOM 829 O O . THR A 1 104 ? -10.600 1.160 13.593 1.00 93.62 104 THR A O 1
ATOM 832 N N . ASP A 1 105 ? -10.240 -0.832 12.606 1.00 96.56 105 ASP A N 1
ATOM 833 C CA . ASP A 1 105 ? -8.998 -1.167 13.306 1.00 96.56 105 ASP A CA 1
ATOM 834 C C . ASP A 1 105 ? -7.779 -0.824 12.434 1.00 96.56 105 ASP A C 1
ATOM 836 O O . ASP A 1 105 ? -7.311 -1.625 11.616 1.00 96.56 105 ASP A O 1
ATOM 840 N N . LEU A 1 106 ? -7.286 0.409 12.584 1.00 96.50 106 LEU A N 1
ATOM 841 C CA . LEU A 1 106 ? -6.126 0.903 11.835 1.00 96.50 106 LEU A CA 1
ATOM 842 C C . LEU A 1 106 ? -4.824 0.212 12.240 1.00 96.50 106 LEU A C 1
ATOM 844 O O . LEU A 1 106 ? -3.929 0.080 11.409 1.00 96.50 106 LEU A O 1
ATOM 848 N N . LYS A 1 107 ? -4.730 -0.279 13.478 1.00 96.88 107 LYS A N 1
ATOM 849 C CA . LYS A 1 107 ? -3.555 -1.006 13.950 1.00 96.88 107 LYS A CA 1
ATOM 850 C C . LYS A 1 107 ? -3.473 -2.373 13.282 1.00 96.88 107 LYS A C 1
ATOM 852 O O . LYS A 1 107 ? -2.427 -2.737 12.748 1.00 96.88 107 LYS A O 1
ATOM 857 N N . ALA A 1 108 ? -4.587 -3.104 13.228 1.00 96.12 108 ALA A N 1
ATOM 858 C CA . ALA A 1 108 ? -4.662 -4.362 12.491 1.00 96.12 108 ALA A CA 1
ATOM 859 C C . ALA A 1 108 ? -4.421 -4.160 10.987 1.00 96.12 108 ALA A C 1
ATOM 861 O O . ALA A 1 108 ? -3.703 -4.953 10.374 1.00 96.12 108 ALA A O 1
ATOM 862 N N . LEU A 1 109 ? -4.967 -3.088 10.393 1.00 96.75 109 LEU A N 1
ATOM 863 C CA . LEU A 1 109 ? -4.681 -2.725 9.003 1.00 96.75 109 LEU A CA 1
ATOM 864 C C . LEU A 1 109 ? -3.180 -2.494 8.785 1.00 96.75 109 LEU A C 1
ATOM 866 O O . LEU A 1 109 ? -2.594 -3.103 7.891 1.00 96.75 109 LEU A O 1
ATOM 870 N N . GLY A 1 110 ? -2.571 -1.631 9.599 1.00 96.38 110 GLY A N 1
ATOM 871 C CA . GLY A 1 110 ? -1.159 -1.277 9.508 1.00 96.38 110 GLY A CA 1
ATOM 872 C C . GLY A 1 110 ? -0.263 -2.504 9.602 1.00 96.38 110 GLY A C 1
ATOM 873 O O . GLY A 1 110 ? 0.540 -2.749 8.705 1.00 96.38 110 GLY A O 1
ATOM 874 N N . MET A 1 111 ? -0.491 -3.356 10.605 1.00 95.88 111 MET A N 1
ATOM 875 C CA . MET A 1 111 ? 0.259 -4.604 10.774 1.00 95.88 111 MET A CA 1
ATOM 876 C C . MET A 1 111 ? 0.055 -5.587 9.618 1.00 95.88 111 MET A C 1
ATOM 878 O O . MET A 1 111 ? 0.997 -6.269 9.218 1.00 95.88 111 MET A O 1
ATOM 882 N N . LYS A 1 112 ? -1.153 -5.666 9.051 1.00 94.62 112 LYS A N 1
ATOM 883 C CA . LYS A 1 112 ? -1.411 -6.513 7.882 1.00 94.62 112 LYS A CA 1
ATOM 884 C C . LYS A 1 112 ? -0.599 -6.049 6.674 1.00 94.62 112 LYS A C 1
ATOM 886 O O . LYS A 1 112 ? 0.082 -6.856 6.050 1.00 94.62 112 LYS A O 1
ATOM 891 N N . LEU A 1 113 ? -0.641 -4.756 6.362 1.00 94.06 113 LEU A N 1
ATOM 892 C CA . LEU A 1 113 ? 0.105 -4.193 5.235 1.00 94.06 113 LEU A CA 1
ATOM 893 C C . LEU A 1 113 ? 1.618 -4.259 5.473 1.00 94.06 113 LEU A C 1
ATOM 895 O O . LEU A 1 113 ? 2.353 -4.591 4.547 1.00 94.06 113 LEU A O 1
ATOM 899 N N . HIS A 1 114 ? 2.074 -4.015 6.705 1.00 92.12 114 HIS A N 1
ATOM 900 C CA . HIS A 1 114 ? 3.481 -4.091 7.103 1.00 92.12 114 HIS A CA 1
ATOM 901 C C . HIS A 1 114 ? 4.111 -5.451 6.772 1.00 92.12 114 HIS A C 1
ATOM 903 O O . HIS A 1 114 ? 5.240 -5.493 6.297 1.00 92.12 114 HIS A O 1
ATOM 909 N N . HIS A 1 115 ? 3.383 -6.557 6.959 1.00 87.56 115 HIS A N 1
ATOM 910 C CA . HIS A 1 115 ? 3.893 -7.896 6.641 1.00 87.56 115 HIS A CA 1
ATOM 911 C C . HIS A 1 115 ? 3.793 -8.273 5.156 1.00 87.56 115 HIS A C 1
ATOM 913 O O . HIS A 1 115 ? 4.461 -9.209 4.723 1.00 87.56 115 HIS A O 1
ATOM 919 N N . CYS A 1 116 ? 2.941 -7.601 4.378 1.00 84.19 116 CYS A N 1
ATOM 920 C CA . CYS A 1 116 ? 2.628 -8.021 3.010 1.00 84.19 116 CYS A CA 1
ATOM 921 C C . CYS A 1 116 ? 3.260 -7.150 1.921 1.00 84.19 116 CYS A C 1
ATOM 923 O O . CYS A 1 116 ? 3.433 -7.630 0.805 1.00 84.19 116 CYS A O 1
ATOM 925 N N . VAL A 1 117 ? 3.541 -5.874 2.199 1.00 80.50 117 VAL A N 1
ATOM 926 C CA . VAL A 1 117 ? 3.785 -4.868 1.149 1.00 80.50 117 VAL A CA 1
ATOM 927 C C . VAL A 1 117 ? 5.243 -4.417 1.033 1.00 80.50 117 VAL A C 1
ATOM 929 O O . VAL A 1 117 ? 5.735 -4.350 -0.094 1.00 80.50 117 VAL A O 1
ATOM 932 N N . PRO A 1 118 ? 5.961 -4.100 2.126 1.00 68.56 118 PRO A N 1
ATOM 933 C CA . PRO A 1 118 ? 7.308 -3.546 2.020 1.00 68.56 118 PRO A CA 1
ATOM 934 C C . PRO A 1 118 ? 8.323 -4.486 1.359 1.00 68.56 118 PRO A C 1
ATOM 936 O O . PRO A 1 118 ? 9.224 -4.015 0.681 1.00 68.56 118 PRO A O 1
ATOM 939 N N . ASP A 1 119 ? 8.159 -5.803 1.491 1.00 64.25 119 ASP A N 1
ATOM 940 C CA . ASP A 1 119 ? 9.087 -6.782 0.906 1.00 64.25 119 ASP A CA 1
ATOM 941 C C . ASP A 1 119 ? 8.667 -7.243 -0.505 1.00 64.25 119 ASP A C 1
ATOM 943 O O . ASP A 1 119 ? 9.253 -8.168 -1.076 1.00 64.25 119 ASP A O 1
ATOM 947 N N . ILE A 1 120 ? 7.656 -6.600 -1.104 1.00 78.50 120 ILE A N 1
ATOM 948 C CA . ILE A 1 120 ? 7.312 -6.837 -2.507 1.00 78.50 120 ILE A CA 1
ATOM 949 C C . ILE A 1 120 ? 8.487 -6.374 -3.363 1.00 78.50 120 ILE A C 1
ATOM 951 O O . ILE A 1 120 ? 8.808 -5.187 -3.410 1.00 78.50 120 ILE A O 1
ATOM 955 N N . ILE A 1 121 ? 9.100 -7.324 -4.076 1.00 73.69 121 ILE A N 1
ATOM 956 C CA . ILE A 1 121 ? 10.198 -7.058 -5.009 1.00 73.69 121 ILE A CA 1
ATOM 957 C C . ILE A 1 121 ? 9.737 -6.027 -6.041 1.00 73.69 121 ILE A C 1
ATOM 959 O O . ILE A 1 121 ? 8.888 -6.313 -6.892 1.00 73.69 121 ILE A O 1
ATOM 963 N N . SER A 1 122 ? 10.327 -4.839 -5.960 1.00 81.88 122 SER A N 1
ATOM 964 C CA . SER A 1 122 ? 9.985 -3.709 -6.810 1.00 81.88 122 SER A CA 1
ATOM 965 C C . SER A 1 122 ? 10.683 -3.775 -8.155 1.00 81.88 122 SER A C 1
ATOM 967 O O . SER A 1 122 ? 11.907 -3.895 -8.241 1.00 81.88 122 SER A O 1
ATOM 969 N N . MET A 1 123 ? 9.910 -3.581 -9.217 1.00 84.69 123 MET A N 1
ATOM 970 C CA . MET A 1 123 ? 10.469 -3.190 -10.502 1.00 84.69 123 MET A CA 1
ATOM 971 C C . MET A 1 123 ? 10.867 -1.718 -10.435 1.00 84.69 123 MET A C 1
ATOM 973 O O . MET A 1 123 ? 10.053 -0.868 -10.083 1.00 84.69 123 MET A O 1
ATOM 977 N N . LYS A 1 124 ? 12.114 -1.405 -10.772 1.00 82.75 124 LYS A N 1
ATOM 978 C CA . LYS A 1 124 ? 12.594 -0.023 -10.834 1.00 82.75 124 LYS A CA 1
ATOM 979 C C . LYS A 1 124 ? 12.326 0.525 -12.226 1.00 82.75 124 LYS A C 1
ATOM 981 O O . LYS A 1 124 ? 12.734 -0.100 -13.198 1.00 82.75 124 LYS A O 1
ATOM 986 N N . ILE A 1 125 ? 11.655 1.669 -12.321 1.00 78.88 125 ILE A N 1
ATOM 987 C CA . ILE A 1 125 ? 11.462 2.407 -13.570 1.00 78.88 125 ILE A CA 1
ATOM 988 C C . ILE A 1 125 ? 12.159 3.752 -13.432 1.00 78.88 125 ILE A C 1
ATOM 990 O O . ILE A 1 125 ? 11.695 4.630 -12.709 1.00 78.88 125 ILE A O 1
ATOM 994 N N . ASP A 1 126 ? 13.272 3.896 -14.138 1.00 77.69 126 ASP A N 1
ATOM 995 C CA . ASP A 1 126 ? 14.001 5.146 -14.253 1.00 77.69 126 ASP A CA 1
ATOM 996 C C . ASP A 1 126 ? 13.574 5.819 -15.554 1.00 77.69 126 ASP A C 1
ATOM 998 O O . ASP A 1 126 ? 13.853 5.343 -16.658 1.00 77.69 126 ASP A O 1
ATOM 1002 N N . TYR A 1 127 ? 12.825 6.906 -15.402 1.00 68.31 127 TYR A N 1
ATOM 1003 C CA . TYR A 1 127 ? 12.250 7.650 -16.517 1.00 68.31 127 TYR A CA 1
ATOM 1004 C C . TYR A 1 127 ? 13.108 8.849 -16.937 1.00 68.31 127 TYR A C 1
ATOM 1006 O O . TYR A 1 127 ? 12.683 9.629 -17.787 1.00 68.31 127 TYR A O 1
ATOM 1014 N N . THR A 1 128 ? 14.315 8.990 -16.376 1.00 68.25 128 THR A N 1
ATOM 1015 C CA . THR A 1 128 ? 15.295 10.004 -16.795 1.00 68.25 128 THR A CA 1
ATOM 1016 C C . THR A 1 128 ? 16.080 9.582 -18.041 1.00 68.25 128 THR A C 1
ATOM 1018 O O . THR A 1 128 ? 16.647 10.422 -18.740 1.00 68.25 128 THR A O 1
ATOM 1021 N N . PHE A 1 129 ? 16.08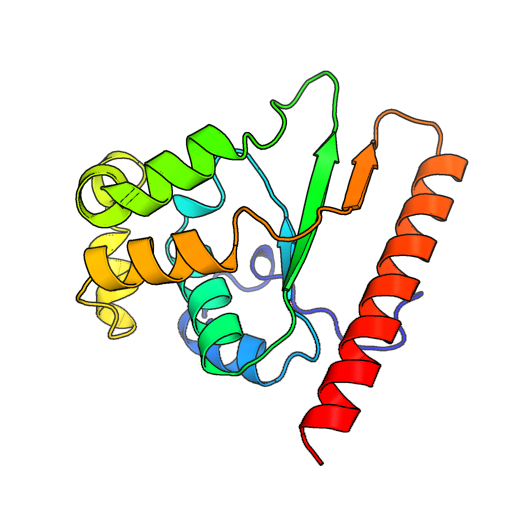5 8.284 -18.365 1.00 63.22 129 PHE A N 1
ATOM 1022 C CA . PHE A 1 129 ? 16.759 7.741 -19.543 1.00 63.22 129 PHE A CA 1
ATOM 1023 C C . PHE A 1 129 ? 15.967 7.944 -20.849 1.00 63.22 129 PHE A C 1
ATOM 1025 O O . PHE A 1 129 ? 14.743 8.071 -20.866 1.00 63.22 129 PHE A O 1
ATOM 1032 N N . GLN A 1 130 ? 16.682 7.920 -21.981 1.00 60.94 130 GLN A N 1
ATOM 1033 C CA . GLN A 1 130 ? 16.113 8.045 -23.330 1.00 60.94 130 GLN A CA 1
ATOM 1034 C C . GLN A 1 130 ? 15.034 6.980 -23.627 1.00 60.94 130 GLN A C 1
ATOM 1036 O O . GLN A 1 130 ? 15.037 5.880 -23.071 1.00 60.94 130 GLN A O 1
ATOM 1041 N N . GLY A 1 131 ? 14.131 7.278 -24.571 1.00 63.38 131 GLY A N 1
ATOM 1042 C CA . GLY A 1 131 ? 12.897 6.512 -24.816 1.00 63.38 131 GLY A CA 1
ATOM 1043 C C . GLY A 1 131 ? 13.041 5.005 -25.103 1.00 63.38 131 GLY A C 1
ATOM 1044 O O . GLY A 1 131 ? 12.074 4.264 -24.923 1.00 63.38 131 GLY A O 1
ATOM 1045 N N . SER A 1 132 ? 14.220 4.517 -25.502 1.00 69.06 132 SER A N 1
ATOM 1046 C CA . SER A 1 132 ? 14.492 3.082 -25.687 1.00 69.06 132 SER A CA 1
ATOM 1047 C C . SER A 1 132 ? 14.544 2.302 -24.365 1.00 69.06 132 SER A C 1
ATOM 1049 O O . SER A 1 132 ? 14.024 1.187 -24.302 1.00 69.06 132 SER A O 1
ATOM 1051 N N . VAL A 1 133 ? 15.095 2.891 -23.298 1.00 71.88 133 VAL A N 1
ATOM 1052 C CA . VAL A 1 133 ? 15.156 2.280 -21.956 1.00 71.88 133 VAL A CA 1
ATOM 1053 C C . VAL A 1 133 ? 13.755 2.189 -21.357 1.00 71.88 133 VAL A C 1
ATOM 1055 O O . VAL A 1 133 ? 13.341 1.127 -20.894 1.00 71.88 133 VAL A O 1
ATOM 1058 N N . LEU A 1 134 ? 12.970 3.262 -21.483 1.00 72.12 134 LEU A N 1
ATOM 1059 C CA . LEU A 1 134 ? 11.580 3.290 -21.028 1.00 72.12 134 LEU A CA 1
ATOM 1060 C C . LEU A 1 134 ? 10.720 2.225 -21.732 1.00 72.12 134 LEU A C 1
ATOM 1062 O O . LEU A 1 134 ? 9.857 1.598 -21.112 1.00 72.12 134 LEU A O 1
ATOM 1066 N N . LEU A 1 135 ? 10.967 1.972 -23.023 1.00 76.94 135 LEU A N 1
ATOM 1067 C CA . LEU A 1 135 ? 10.278 0.914 -23.760 1.00 76.94 135 LEU A CA 1
ATOM 1068 C C . LEU A 1 135 ? 10.633 -0.482 -23.229 1.00 76.94 135 LEU A C 1
ATOM 1070 O O . LEU A 1 135 ? 9.736 -1.317 -23.099 1.00 76.94 135 LEU A O 1
ATOM 1074 N N . ALA A 1 136 ? 11.905 -0.736 -22.911 1.00 77.88 136 ALA A N 1
ATOM 1075 C CA . ALA A 1 136 ? 12.341 -2.005 -22.331 1.00 77.88 136 ALA A CA 1
ATOM 1076 C C . ALA A 1 136 ? 11.695 -2.244 -20.955 1.00 77.88 136 ALA A C 1
ATOM 1078 O O . ALA A 1 136 ? 11.090 -3.294 -20.743 1.00 77.88 136 ALA A O 1
ATOM 1079 N N . MET A 1 137 ? 11.708 -1.235 -20.080 1.00 80.62 137 MET A N 1
ATOM 1080 C CA . MET A 1 137 ? 11.063 -1.291 -18.761 1.00 80.62 137 MET A CA 1
ATOM 1081 C C . MET A 1 137 ? 9.556 -1.534 -18.863 1.00 80.62 137 MET A C 1
ATOM 1083 O O . MET A 1 137 ? 8.990 -2.355 -18.141 1.00 80.62 137 MET A O 1
ATOM 1087 N N . LYS A 1 138 ? 8.893 -0.879 -19.824 1.00 80.94 138 LYS A N 1
ATOM 1088 C CA . LYS A 1 138 ? 7.479 -1.126 -20.119 1.00 80.94 138 LYS A CA 1
ATOM 1089 C C . LYS A 1 138 ? 7.230 -2.573 -20.540 1.00 80.94 138 LYS A C 1
ATOM 1091 O O . LYS A 1 138 ? 6.258 -3.176 -20.092 1.00 80.94 138 LYS A O 1
ATOM 1096 N N . LEU A 1 139 ? 8.055 -3.128 -21.429 1.00 83.75 139 LEU A N 1
ATOM 1097 C CA . LEU A 1 139 ? 7.914 -4.518 -21.875 1.00 83.75 139 LEU A CA 1
ATOM 1098 C C . LEU A 1 139 ? 8.121 -5.501 -20.719 1.00 83.75 139 LEU A C 1
ATOM 1100 O O . LEU A 1 139 ? 7.381 -6.480 -20.618 1.00 83.75 139 LEU A O 1
ATOM 1104 N N . GLU A 1 140 ? 9.076 -5.217 -19.837 1.00 84.94 140 GLU A N 1
ATOM 1105 C CA . GLU A 1 140 ? 9.319 -6.007 -18.635 1.00 84.94 140 GLU A CA 1
ATOM 1106 C C . GLU A 1 140 ? 8.114 -5.972 -17.688 1.00 84.94 140 GLU A C 1
ATOM 1108 O O . GLU A 1 140 ? 7.659 -7.025 -17.242 1.00 84.94 140 GLU A O 1
ATOM 1113 N N . LE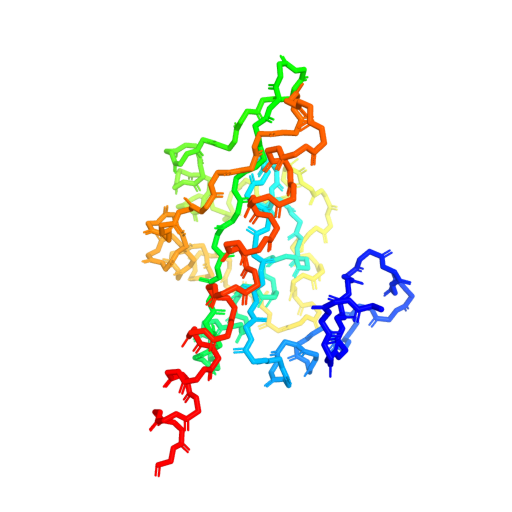U A 1 141 ? 7.527 -4.792 -17.453 1.00 85.12 141 LEU A N 1
ATOM 1114 C CA . LEU A 1 141 ? 6.329 -4.651 -16.622 1.00 85.12 141 LEU A CA 1
ATOM 1115 C C . LEU A 1 141 ? 5.150 -5.434 -17.212 1.00 85.12 141 LEU A C 1
ATOM 1117 O O . LEU A 1 141 ? 4.480 -6.181 -16.503 1.00 85.12 141 LEU A O 1
ATOM 1121 N N . VAL A 1 142 ? 4.926 -5.334 -18.528 1.00 85.69 142 VAL A N 1
ATOM 1122 C CA . VAL A 1 142 ? 3.880 -6.112 -19.216 1.00 85.69 142 VAL A CA 1
ATOM 1123 C C . VAL A 1 142 ? 4.120 -7.615 -19.067 1.00 85.69 142 VAL A C 1
ATOM 1125 O O . VAL A 1 142 ? 3.168 -8.367 -18.850 1.00 85.69 142 VAL A O 1
ATOM 1128 N N . LYS A 1 143 ? 5.373 -8.070 -19.173 1.00 85.88 143 LYS A N 1
ATOM 1129 C CA . LYS A 1 143 ? 5.729 -9.477 -18.961 1.00 85.88 143 LYS A CA 1
ATOM 1130 C C . LYS A 1 143 ? 5.421 -9.904 -17.525 1.00 85.88 143 LYS A C 1
ATOM 1132 O O . LYS A 1 143 ? 4.736 -10.904 -17.338 1.00 85.88 143 LYS A O 1
ATOM 1137 N N . LYS A 1 144 ? 5.838 -9.119 -16.528 1.00 87.00 144 LYS A N 1
ATOM 1138 C CA . LYS A 1 144 ? 5.588 -9.406 -15.111 1.00 87.00 144 LYS A CA 1
ATOM 1139 C C . LYS A 1 144 ? 4.091 -9.467 -14.793 1.00 87.00 144 LYS A C 1
ATOM 1141 O O . LYS A 1 144 ? 3.662 -10.411 -14.137 1.00 87.00 144 LYS A O 1
ATOM 1146 N N . ILE A 1 145 ? 3.291 -8.537 -15.324 1.00 86.69 145 ILE A N 1
ATOM 1147 C CA . ILE A 1 145 ? 1.823 -8.560 -15.200 1.00 86.69 145 ILE A CA 1
ATOM 1148 C C . ILE A 1 145 ? 1.256 -9.867 -15.763 1.00 86.69 145 ILE A C 1
ATOM 1150 O O . ILE A 1 145 ? 0.464 -10.527 -15.092 1.00 86.69 145 ILE A O 1
ATOM 1154 N N . ARG A 1 146 ? 1.670 -10.279 -16.970 1.00 85.94 146 ARG A N 1
ATOM 1155 C CA . ARG A 1 146 ? 1.201 -11.533 -17.589 1.00 85.94 146 ARG A CA 1
ATOM 1156 C C . ARG A 1 146 ? 1.591 -12.764 -16.775 1.00 85.94 146 ARG A C 1
ATOM 1158 O O . ARG A 1 146 ? 0.766 -13.666 -16.620 1.00 85.94 146 ARG A O 1
ATOM 1165 N N . ASP A 1 147 ? 2.815 -12.795 -16.258 1.00 86.19 147 ASP A N 1
ATOM 1166 C CA . ASP A 1 147 ? 3.329 -13.913 -15.470 1.00 86.19 147 ASP A CA 1
ATOM 1167 C C . ASP A 1 147 ? 2.559 -14.058 -14.149 1.00 86.19 147 ASP A C 1
ATOM 1169 O O . ASP A 1 147 ? 2.096 -15.155 -13.831 1.00 86.19 147 ASP A O 1
ATOM 1173 N N . GLU A 1 148 ? 2.362 -12.966 -13.402 1.00 87.00 148 GLU A N 1
ATOM 1174 C CA . GLU A 1 148 ? 1.614 -12.998 -12.137 1.00 87.00 148 GLU A CA 1
ATOM 1175 C C . GLU A 1 148 ? 0.117 -13.272 -12.355 1.00 87.00 148 GLU A C 1
ATOM 1177 O O . GLU A 1 148 ? -0.445 -14.125 -11.666 1.00 87.00 148 GLU A O 1
ATOM 1182 N N . SER A 1 149 ? -0.499 -12.682 -13.390 1.00 83.75 149 SER A N 1
ATOM 1183 C CA . SER A 1 149 ? -1.892 -12.986 -13.775 1.00 83.75 149 SER A CA 1
ATOM 1184 C C . SER A 1 149 ? -2.076 -14.478 -14.071 1.00 83.75 149 SER A C 1
ATOM 1186 O O . SER A 1 149 ? -3.041 -15.102 -13.627 1.00 83.75 149 SER A O 1
ATOM 1188 N N . SER A 1 150 ? -1.137 -15.079 -14.812 1.00 83.56 150 SER A N 1
ATOM 1189 C CA . SER A 1 150 ? -1.196 -16.496 -15.194 1.00 83.56 150 SER A CA 1
ATOM 1190 C C . SER A 1 150 ? -1.025 -17.424 -13.992 1.00 83.56 150 SER A C 1
ATOM 1192 O O . SER A 1 150 ? -1.705 -18.446 -13.902 1.00 83.56 150 SER A O 1
ATOM 1194 N N . LYS A 1 151 ? -0.126 -17.085 -13.057 1.00 84.69 151 LYS A N 1
ATOM 1195 C CA . LYS A 1 151 ? 0.055 -17.838 -11.807 1.00 84.69 151 LYS A CA 1
ATOM 1196 C C . LYS A 1 151 ? -1.197 -17.775 -10.937 1.00 84.69 151 LYS A C 1
ATOM 1198 O O . LYS A 1 151 ? -1.612 -18.812 -10.430 1.00 84.69 151 LYS A O 1
ATOM 1203 N N . HIS A 1 152 ? -1.803 -16.596 -10.799 1.00 84.75 152 HIS A N 1
ATOM 1204 C CA . HIS A 1 152 ? -3.029 -16.412 -10.023 1.00 84.75 152 HIS A CA 1
ATOM 1205 C C . HIS A 1 152 ? -4.188 -17.245 -10.595 1.00 84.75 152 HIS A C 1
ATOM 1207 O O . HIS A 1 152 ? -4.777 -18.045 -9.874 1.00 84.75 152 HIS A O 1
ATOM 1213 N N . HIS A 1 153 ? -4.413 -17.203 -11.914 1.00 81.69 153 HIS A N 1
ATOM 1214 C CA . HIS A 1 153 ? -5.426 -18.041 -12.575 1.00 81.69 153 HIS A CA 1
ATOM 1215 C C . HIS A 1 153 ? -5.228 -19.546 -12.366 1.00 81.69 153 HIS A C 1
ATOM 1217 O O . HIS A 1 153 ? -6.201 -20.294 -12.351 1.00 81.69 153 HIS A O 1
ATOM 1223 N N . ARG A 1 154 ? -3.979 -20.014 -12.245 1.00 78.88 154 ARG A N 1
ATOM 1224 C CA . ARG A 1 154 ? -3.690 -21.427 -11.955 1.00 78.88 154 ARG A CA 1
ATOM 1225 C C . ARG A 1 154 ? -3.972 -21.805 -10.503 1.00 78.88 154 ARG A C 1
ATOM 1227 O O . ARG A 1 154 ? -4.245 -22.968 -10.260 1.00 78.88 154 ARG A O 1
ATOM 1234 N N . ARG A 1 155 ? -3.870 -20.859 -9.563 1.00 77.69 155 ARG A N 1
ATOM 1235 C CA . ARG A 1 155 ? -4.160 -21.073 -8.133 1.00 77.69 155 ARG A CA 1
ATOM 1236 C C . ARG A 1 155 ? -5.656 -21.009 -7.815 1.00 77.69 155 ARG A C 1
ATOM 1238 O O . ARG A 1 155 ? -6.076 -21.604 -6.837 1.00 77.69 155 ARG A O 1
ATOM 1245 N N . ALA A 1 156 ? -6.430 -20.287 -8.625 1.00 70.88 156 ALA A N 1
ATOM 1246 C CA . ALA A 1 156 ? -7.876 -20.119 -8.463 1.00 70.88 156 ALA A CA 1
ATOM 1247 C C . ALA A 1 156 ? -8.726 -21.242 -9.106 1.00 70.88 156 ALA A C 1
ATOM 1249 O O . ALA A 1 156 ? -9.951 -21.143 -9.111 1.00 70.88 156 ALA A O 1
ATOM 1250 N N . ARG A 1 157 ? -8.094 -22.271 -9.689 1.00 56.50 157 ARG A N 1
ATOM 1251 C CA . ARG A 1 157 ? -8.738 -23.471 -10.253 1.00 56.50 157 ARG A CA 1
ATOM 1252 C C . ARG A 1 157 ? -8.473 -24.670 -9.360 1.00 56.50 157 ARG A C 1
ATOM 1254 O O . ARG A 1 157 ? -9.389 -25.510 -9.265 1.00 56.50 157 ARG A O 1
#

Sequence (157 aa):
NKLSRSVFFDADDLDNLQDIPKHVRNSEVLVLLQTKNIFTRPYCLLEIKTAIDHDIPIIGVQLISADVPAYDFEQAKDFLRTLDEQLEVATPGATLTLKKHNITDLKALGMKLHHCVPDIISMKIDYTFQGSVLLAMKLELVKKIRDESSKHHRRAR

InterPro domains:
  IPR035897 Toll/interleukin-1 receptor homology (TIR) domain superfamily [G3DSA:3.40.50.10140] (1-94)
  IPR035897 Toll/interleukin-1 receptor homology (TIR) domain superfamily [SSF52200] (7-62)